Protein 5M0W (pdb70)

Secondary structure (DSSP, 8-state):
-PPPEE--EE-TTS-EE--EESSPTTS-TT--EEEEETTEEEEES-GGGB--GGG-SSSS--

GO terms:
  GO:0090090 negative regulation of canonical Wnt signaling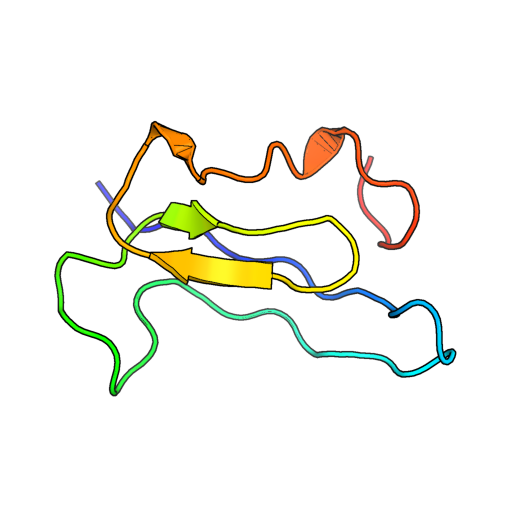 pathway (P, IDA)

Sequence (62 aa):
QPGEYCHGWVDAQGNYHHEEEGFQCPEDFDTQQDATICCGSCALLRYCCAAADARLEEQGGCTNDRGEE

Nearest PDB structures (foldseek):
  5m0w-assembly1_A  TM=1.016E+00  e=1.003E-13  Mus musculus
  3nje-assembly1_A  TM=2.775E-01  e=3.056E+00  Pseudomonas aeruginosa

Foldseek 3Di:
DFADKADWFAAPVGDIDHIGAPPDPPDPPQQRAFFDERRDTHGHNDPVRHDPNQPRDGHDHD

Solvent-accessible surface area: 4573 Å² total

B-factor: mean 22.8, std 12.03, range [11.0, 79.69]

Organism: Mus musculus (NCBI:txid10090)

InterPro domains:
  IPR026910 Shisa [PTHR31395] (26-224)
  IPR053891 Shisa, N-terminal domain [PF13908] (25-80)

Radius of gyration: 11.06 Å; Cα contacts (8 Å, |Δi|>4): 135; chains: 1; bounding box: 30×22×19 Å

Structure (mmCIF, N/CA/C/O backbone):
data_5M0W
#
_entry.id   5M0W
#
_cell.length_a   59.765
_cell.length_b   59.765
_cell.length_c   48.591
_cell.angle_alpha   90.00
_cell.angle_beta   90.00
_cell.angle_gamma   90.00
#
_symmetry.space_group_name_H-M   'P 43 21 2'
#
loop_
_entity.id
_entity.type
_entity.pdbx_description
1 polymer 'Protein shisa-3 homolog'
2 non-polymer 'SULFATE ION'
3 non-polymer GLYCEROL
4 non-polymer 1,2-ETHANEDIOL
5 non-polymer '2-(N-MORPHOLINO)-ETHANESULFONIC ACID'
6 non-polymer DI(HYDROXYETHYL)ETHER
7 water water
#
loop_
_atom_site.group_PDB
_atom_site.id
_atom_site.type_symbol
_atom_site.label_atom_id
_atom_site.label_alt_id
_atom_site.label_comp_id
_atom_site.label_asym_id
_atom_site.label_entity_id
_atom_site.label_seq_id
_atom_site.pdbx_PDB_ins_code
_atom_site.Cartn_x
_atom_site.Cartn_y
_atom_site.Cartn_z
_atom_site.occupancy
_atom_site.B_iso_or_equiv
_atom_site.auth_seq_id
_atom_site.auth_comp_id
_atom_site.auth_asym_id
_atom_site.auth_atom_id
_atom_site.pdbx_PDB_model_num
ATOM 9 N N . GLN A 1 2 ? 10.093 17.106 23.638 1.00 18.89 23 GLN A N 1
ATOM 10 C CA . GLN A 1 2 ? 11.373 17.772 23.608 1.00 16.66 23 GLN A CA 1
ATOM 11 C C . GLN A 1 2 ? 11.984 17.637 22.190 1.00 15.33 23 GLN A C 1
ATOM 12 O O . GLN A 1 2 ? 11.919 16.559 21.592 1.00 18.28 23 GLN A O 1
ATOM 18 N N . PRO A 1 3 ? 12.600 18.702 21.684 1.00 14.18 24 PRO A N 1
ATOM 19 C CA . PRO A 1 3 ? 13.271 18.608 20.405 1.00 15.33 24 PRO A CA 1
ATOM 20 C C . PRO A 1 3 ? 14.517 17.757 20.457 1.00 14.02 24 PRO A C 1
ATOM 21 O O . PRO A 1 3 ? 15.132 17.570 21.523 1.00 14.16 24 PRO A O 1
ATOM 25 N N . GLY A 1 4 ? 14.883 17.210 19.299 1.00 13.82 25 GLY A N 1
ATOM 26 C CA . GLY A 1 4 ? 16.103 16.475 19.225 1.00 13.17 25 GLY A CA 1
ATOM 27 C C . GLY A 1 4 ? 17.337 17.332 19.438 1.00 12.96 25 GLY A C 1
ATOM 28 O O . GLY A 1 4 ? 17.296 18.581 19.342 1.00 13.47 25 GLY A O 1
ATOM 29 N N . GLU A 1 5 ? 18.450 16.659 19.691 1.00 12.77 26 GLU A N 1
ATOM 30 C CA . GLU A 1 5 ? 19.740 17.325 19.757 1.00 12.45 26 GLU A CA 1
ATOM 31 C C . GLU A 1 5 ? 20.209 17.780 18.390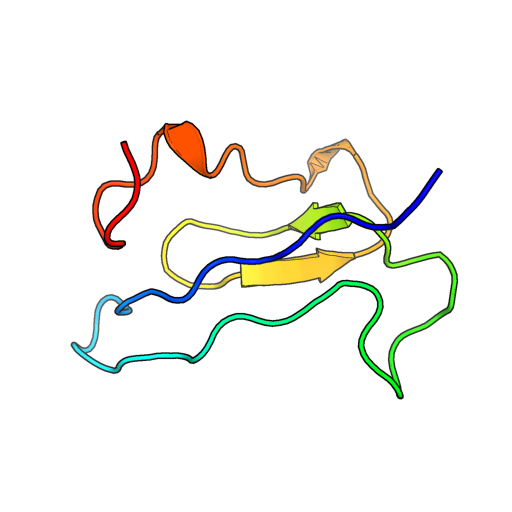 1.00 12.80 26 GLU A C 1
ATOM 32 O O . GLU A 1 5 ? 19.733 17.317 17.362 1.00 14.14 26 GLU A O 1
ATOM 38 N N . TYR A 1 6 ? 21.190 18.671 18.409 1.00 12.32 27 TYR A N 1
ATOM 39 C CA . TYR A 1 6 ? 21.844 19.187 17.200 1.00 12.41 27 TYR A CA 1
ATOM 40 C C . TYR A 1 6 ? 23.280 18.729 17.234 1.00 12.21 27 TYR A C 1
ATOM 41 O O . TYR A 1 6 ? 23.963 18.951 18.224 1.00 13.64 27 TYR A O 1
ATOM 50 N N . CYS A 1 7 ? 23.731 18.109 16.153 1.00 11.48 28 CYS A N 1
ATOM 51 C CA . CYS A 1 7 ? 25.157 17.827 15.968 1.00 11.70 28 CYS A CA 1
ATOM 52 C C . CYS A 1 7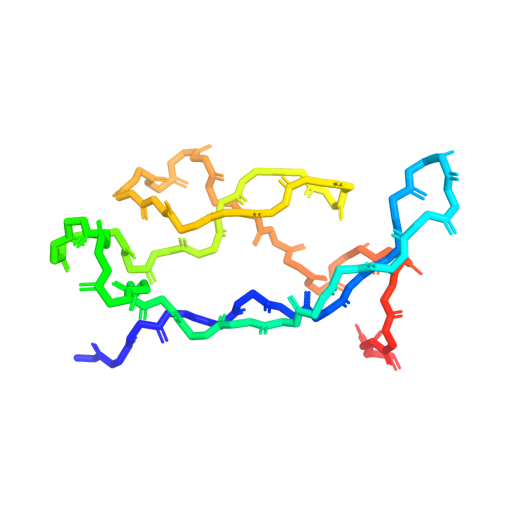 ? 25.813 19.043 15.337 1.00 12.21 28 CYS A C 1
ATOM 53 O O . CYS A 1 7 ? 25.501 19.399 14.206 1.00 13.06 28 CYS A O 1
ATOM 56 N N . HIS A 1 8 ? 26.680 19.703 16.091 1.00 11.91 29 HIS A N 1
ATOM 57 C CA . HIS A 1 8 ? 27.360 20.889 15.573 1.00 12.34 29 HIS A CA 1
ATOM 58 C C . HIS A 1 8 ? 28.403 20.521 14.548 1.00 12.44 29 HIS A C 1
ATOM 59 O O . HIS A 1 8 ? 28.966 19.443 14.572 1.00 13.53 29 HIS A O 1
ATOM 66 N N . GLY A 1 9 ? 28.658 21.442 13.618 1.00 12.76 30 GLY A N 1
ATOM 67 C CA . GLY A 1 9 ? 29.649 21.230 12.588 1.00 12.80 30 GLY A CA 1
ATOM 68 C C . GLY A 1 9 ? 31.039 21.034 13.163 1.00 12.07 30 GLY A C 1
ATOM 69 O O . GLY A 1 9 ? 31.356 21.556 14.238 1.00 13.77 30 GLY A O 1
ATOM 70 N N . TRP A 1 10 ? 31.852 20.262 12.459 1.00 11.52 31 TRP A N 1
ATOM 71 C CA . TRP A 1 10 ? 33.156 19.899 12.989 1.00 11.91 31 TRP A CA 1
ATOM 72 C C . TRP A 1 10 ? 34.130 19.599 11.871 1.00 11.00 31 TRP A C 1
ATOM 73 O O . TRP A 1 10 ? 33.713 19.422 10.739 1.00 13.45 31 TRP A O 1
ATOM 84 N N . VAL A 1 11 ? 35.410 19.532 12.224 1.00 11.14 32 VAL A N 1
ATOM 85 C CA . VAL A 1 11 ? 36.427 19.079 11.285 1.00 11.66 32 VAL A CA 1
ATOM 86 C C . VAL A 1 11 ? 36.970 17.760 11.781 1.00 12.32 32 VAL A C 1
ATOM 87 O O . VAL A 1 11 ? 37.338 17.611 12.960 1.00 12.66 32 VAL A O 1
ATOM 91 N N . ASP A 1 12 ? 37.020 16.791 10.864 1.00 12.69 33 ASP A N 1
ATOM 92 C CA . ASP A 1 12 ? 37.474 15.445 11.216 1.00 13.70 33 ASP A CA 1
ATOM 93 C C . ASP A 1 12 ? 39.005 15.301 11.215 1.00 14.64 33 ASP A C 1
ATOM 94 O O . ASP A 1 12 ? 39.711 16.277 10.962 1.00 14.48 33 ASP A O 1
ATOM 99 N N . ALA A 1 13 ? 39.506 14.097 11.528 1.00 15.91 34 ALA A N 1
ATOM 100 C CA . ALA A 1 13 ? 40.928 13.916 11.688 1.00 17.69 34 ALA A CA 1
ATOM 101 C C . ALA A 1 13 ? 41.683 13.947 10.357 1.00 17.42 34 ALA A C 1
ATOM 102 O O . ALA A 1 13 ? 42.924 14.058 10.365 1.00 20.59 34 ALA A O 1
ATOM 104 N N . GLN A 1 14 ? 40.948 13.846 9.249 1.00 15.66 35 GLN A N 1
ATOM 105 C CA . GLN A 1 14 ? 41.509 14.006 7.923 1.00 15.46 35 GLN A CA 1
ATOM 106 C C . GLN A 1 14 ? 41.329 15.424 7.413 1.00 16.29 35 GLN A C 1
ATOM 107 O O . GLN A 1 14 ? 41.586 15.713 6.233 1.00 17.56 35 GLN A O 1
ATOM 113 N N . GLY A 1 15 ? 41.001 16.354 8.315 1.00 14.36 36 GLY A N 1
ATOM 114 C CA . GLY A 1 15 ? 40.916 17.757 7.937 1.00 14.41 36 GLY A CA 1
ATOM 115 C C . GLY A 1 15 ? 39.712 18.208 7.165 1.00 13.22 36 GLY A C 1
ATOM 116 O O . GLY A 1 15 ? 39.707 19.316 6.611 1.00 14.64 36 GLY A O 1
ATOM 117 N N . ASN A 1 16 ? 38.668 17.375 7.155 1.00 13.27 37 ASN A N 1
ATOM 118 C CA . ASN A 1 16 ? 37.466 17.686 6.394 1.00 13.58 37 ASN A CA 1
ATOM 119 C C . ASN A 1 16 ? 36.348 18.223 7.288 1.00 13.47 37 ASN A C 1
ATOM 120 O O . ASN A 1 16 ? 36.009 17.604 8.286 1.00 13.90 37 ASN A O 1
ATOM 125 N N . TYR A 1 17 ? 35.791 19.353 6.904 1.00 14.05 38 TYR A N 1
ATOM 126 C CA . TYR A 1 17 ? 34.634 19.897 7.555 1.00 13.57 38 TYR A CA 1
ATOM 127 C C . TYR A 1 17 ? 33.368 19.118 7.232 1.00 14.59 38 TYR A C 1
ATOM 128 O O . TYR A 1 17 ? 33.137 18.743 6.075 1.00 16.72 38 TYR A O 1
ATOM 137 N N . HIS A 1 18 ? 32.547 18.935 8.263 1.00 13.60 39 HIS A N 1
ATOM 138 C CA A HIS A 1 18 ? 31.200 18.392 8.162 0.65 13.55 39 HIS A CA 1
ATOM 139 C CA B HIS A 1 18 ? 31.200 18.431 8.129 0.35 14.42 39 HIS A CA 1
ATOM 140 C C . HIS A 1 18 ? 30.221 19.417 8.711 1.00 14.17 39 HIS A C 1
ATOM 141 O O . HIS A 1 18 ? 30.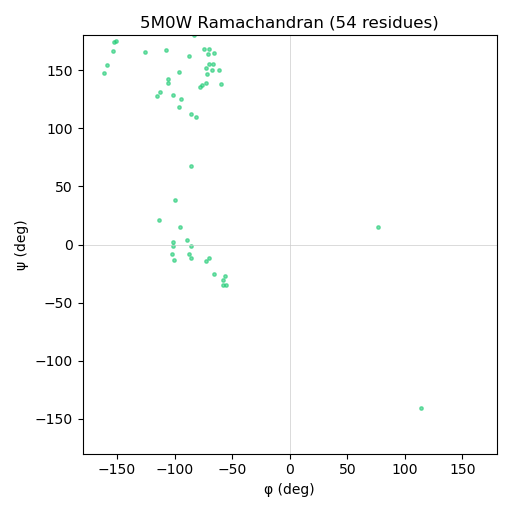371 19.854 9.832 1.00 13.87 39 HIS A O 1
ATOM 154 N N . GLU A 1 19 ? 29.205 19.760 7.928 1.00 15.54 40 GLU A N 1
ATOM 155 C CA A GLU A 1 19 ? 28.183 20.677 8.384 0.35 15.94 40 GLU A CA 1
ATOM 156 C CA B GLU A 1 19 ? 28.173 20.671 8.374 0.30 15.61 40 GLU A CA 1
ATOM 157 C CA C GLU A 1 19 ? 28.176 20.668 8.384 0.35 15.84 40 GLU A CA 1
ATOM 158 C C . GLU A 1 19 ? 27.373 20.030 9.516 1.00 14.35 40 GLU A C 1
ATOM 159 O O . GLU A 1 19 ? 27.188 18.839 9.559 1.00 16.38 40 GLU A O 1
ATOM 175 N N . GLY A 1 20 ? 26.874 20.866 10.415 1.00 14.42 41 GLY A N 1
ATOM 176 C CA . GLY A 1 20 ? 26.026 20.432 11.489 1.00 13.85 41 GLY A CA 1
ATOM 177 C C . GLY A 1 20 ? 24.631 20.102 10.989 1.00 14.01 41 GLY A C 1
ATOM 178 O O . GLY A 1 20 ? 24.256 20.415 9.848 1.00 16.27 41 GLY A O 1
ATOM 179 N N . PHE A 1 21 ? 23.873 19.461 11.862 1.00 12.71 42 PHE A N 1
ATOM 180 C CA . PHE A 1 21 ? 22.521 19.020 11.495 1.00 13.58 42 PHE A CA 1
ATOM 181 C C . PHE A 1 21 ? 21.698 18.747 12.737 1.00 13.25 42 PHE A C 1
ATOM 182 O O . PHE A 1 21 ? 22.189 18.300 13.770 1.00 13.42 42 PHE A O 1
ATOM 190 N N . GLN A 1 22 ? 20.405 19.017 12.583 1.00 13.99 43 GLN A N 1
ATOM 191 C CA . GLN A 1 22 ? 19.418 18.710 13.571 1.00 14.50 43 GLN A CA 1
ATOM 192 C C . GLN A 1 22 ? 19.046 17.230 13.546 1.00 14.10 43 GLN A C 1
ATOM 193 O O . GLN A 1 22 ? 18.809 16.671 12.461 1.00 15.67 43 GLN A O 1
ATOM 199 N N . CYS A 1 23 ? 18.948 16.620 14.719 1.00 12.55 44 CYS A N 1
ATOM 200 C CA . CYS A 1 23 ? 18.500 15.233 14.846 1.00 13.20 44 CYS A CA 1
ATOM 201 C C . CYS A 1 23 ? 17.017 15.156 15.163 1.00 13.85 44 CYS A C 1
ATOM 202 O O . CYS A 1 23 ? 16.500 16.012 15.883 1.00 14.50 44 CYS A O 1
ATOM 205 N N . PRO A 1 24 ? 16.340 14.108 14.700 1.00 14.25 45 PRO A N 1
ATOM 206 C CA . PRO A 1 24 ? 16.782 13.174 13.657 1.00 13.83 45 PRO A CA 1
ATOM 207 C C . PRO A 1 24 ? 16.859 13.893 12.320 1.00 14.93 45 PRO A C 1
ATOM 208 O O . PRO A 1 24 ? 16.114 14.831 12.049 1.00 16.10 45 PRO A O 1
ATOM 212 N N . GLU A 1 25 ? 17.781 13.424 11.464 1.00 13.99 46 GLU A N 1
ATOM 213 C CA . GLU A 1 25 ? 17.775 13.919 10.106 1.00 14.48 46 GLU A CA 1
ATOM 214 C C . GLU A 1 25 ? 16.549 13.378 9.362 1.00 16.01 46 GLU A C 1
ATOM 215 O O . GLU A 1 25 ? 15.854 12.475 9.857 1.00 16.13 46 GLU A O 1
ATOM 221 N N . ASP A 1 26 ? 16.284 13.935 8.190 1.00 15.86 47 ASP A N 1
ATOM 222 C CA . ASP A 1 26 ? 15.018 13.620 7.498 1.00 16.02 47 ASP A CA 1
ATOM 223 C C . ASP A 1 26 ? 14.769 12.139 7.186 1.00 18.36 47 ASP A C 1
ATOM 224 O O . ASP A 1 26 ? 13.614 11.679 7.136 1.00 20.89 47 ASP A O 1
ATOM 229 N N . PHE A 1 27 ? 15.837 11.402 6.973 1.00 16.35 48 PHE A N 1
ATOM 230 C CA . PHE A 1 27 ? 15.781 9.971 6.675 1.00 16.69 48 PHE A CA 1
ATOM 231 C C . PHE A 1 27 ? 16.395 9.110 7.772 1.00 16.73 48 PHE A C 1
ATOM 232 O O . PHE A 1 27 ? 16.713 7.937 7.560 1.00 19.13 48 PHE A O 1
ATOM 240 N N . ASP A 1 28 ? 16.478 9.668 8.974 1.00 16.16 49 ASP A N 1
ATOM 241 C CA . ASP A 1 28 ? 16.818 8.904 10.156 1.00 16.06 49 ASP A CA 1
ATOM 242 C C . ASP A 1 28 ? 15.513 8.323 10.723 1.00 14.88 49 ASP A C 1
ATOM 243 O O . ASP A 1 28 ? 14.429 8.791 10.426 1.00 16.50 49 ASP A O 1
ATOM 248 N N . THR A 1 29 ? 15.659 7.322 11.571 1.00 13.96 50 THR A N 1
ATOM 249 C CA . THR A 1 29 ? 14.500 6.886 12.346 1.00 15.57 50 THR A CA 1
ATOM 250 C C . THR A 1 29 ? 14.095 7.989 13.318 1.00 15.87 50 THR A C 1
ATOM 251 O O . THR A 1 29 ? 14.929 8.804 13.785 1.00 17.97 50 THR A O 1
ATOM 255 N N . GLN A 1 30 ? 12.828 7.981 13.701 1.00 17.98 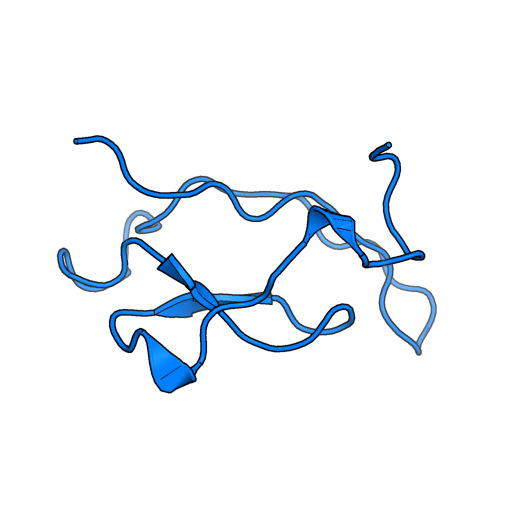51 GLN A N 1
ATOM 256 C CA A GLN A 1 30 ? 12.292 9.093 14.490 0.60 18.41 51 GLN A CA 1
ATOM 257 C CA B GLN A 1 30 ? 12.235 9.029 14.549 0.40 19.09 51 GLN A CA 1
ATOM 258 C C . GLN A 1 30 ? 12.845 9.093 15.942 1.00 18.04 51 GLN A C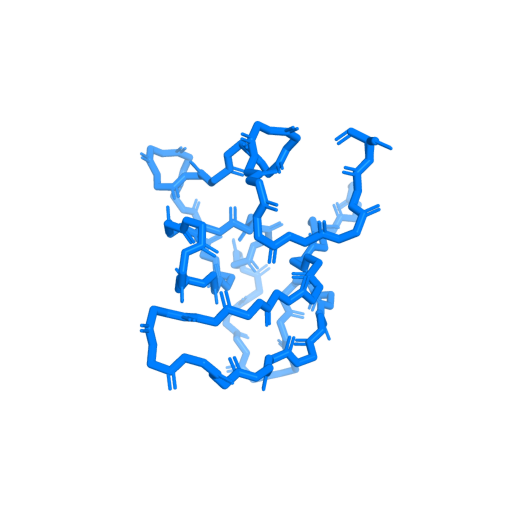 1
ATOM 259 O O . GLN A 1 30 ? 12.793 10.125 16.616 1.00 21.31 51 GLN A O 1
ATOM 270 N N . ASP A 1 31 ? 13.369 7.968 16.412 1.00 18.04 52 ASP A N 1
ATOM 271 C CA . ASP A 1 31 ? 13.981 7.884 17.719 1.00 19.85 52 ASP A CA 1
ATOM 272 C C . ASP A 1 31 ? 15.454 8.283 17.758 1.00 16.04 52 ASP A C 1
ATOM 273 O O . ASP A 1 31 ? 16.047 8.308 18.818 1.00 16.74 52 ASP A O 1
ATOM 278 N N . ALA A 1 32 ? 16.018 8.640 16.596 1.00 15.62 53 ALA A N 1
ATOM 279 C CA . ALA A 1 32 ? 17.438 9.016 16.532 1.00 15.63 53 ALA A CA 1
ATOM 280 C C . ALA A 1 32 ? 17.608 10.498 16.860 1.00 13.48 53 ALA A C 1
ATOM 281 O O . ALA A 1 32 ? 17.905 11.315 16.013 1.00 14.49 53 ALA A O 1
ATOM 283 N N . THR A 1 33 ? 17.331 10.825 18.120 1.00 13.36 54 THR A N 1
ATOM 284 C CA . THR A 1 33 ? 17.198 12.195 18.578 1.00 14.03 54 THR A CA 1
ATOM 285 C C . THR A 1 33 ? 18.438 12.727 19.319 1.00 13.92 54 THR A C 1
ATOM 286 O O . THR A 1 33 ? 18.441 13.888 19.764 1.00 14.93 54 THR A O 1
ATOM 290 N N . ILE A 1 34 ? 19.450 11.883 19.463 1.00 12.46 55 ILE A N 1
ATOM 291 C CA . ILE A 1 34 ? 20.675 12.165 20.192 1.00 11.93 55 ILE A CA 1
ATOM 292 C C . ILE A 1 34 ? 21.826 12.393 19.204 1.00 11.82 55 ILE A C 1
ATOM 293 O O . ILE A 1 34 ? 21.939 11.679 18.224 1.00 13.24 55 ILE A O 1
ATOM 298 N N . CYS A 1 35 ? 22.690 13.396 19.473 1.00 11.82 56 CYS A N 1
ATOM 299 C CA . CYS A 1 35 ? 23.932 13.510 18.707 1.00 12.30 56 CYS A CA 1
ATOM 300 C C . CYS A 1 35 ? 24.916 12.517 19.344 1.00 12.67 56 CYS A C 1
ATOM 301 O O . CYS A 1 35 ? 25.361 12.711 20.477 1.00 13.23 56 CYS A O 1
ATOM 304 N N . CYS A 1 36 ? 25.194 11.448 18.594 1.00 12.38 57 CYS A N 1
ATOM 305 C CA . CYS A 1 36 ? 26.032 10.353 19.023 1.00 13.47 57 CYS A CA 1
ATOM 306 C C . CYS A 1 36 ? 27.393 10.346 18.324 1.00 13.08 57 CYS A C 1
ATOM 307 O O . CYS A 1 36 ? 27.619 11.060 17.361 1.00 13.35 57 CYS A O 1
ATOM 310 N N . GLY A 1 37 ? 28.295 9.522 18.863 1.00 13.71 58 GLY A N 1
ATOM 311 C CA . GLY A 1 37 ? 29.543 9.233 18.198 1.00 13.96 58 GLY A CA 1
ATOM 312 C C . GLY A 1 37 ? 30.764 9.763 18.933 1.00 14.47 58 GLY A C 1
ATOM 313 O O . GLY A 1 37 ? 30.849 9.721 20.156 1.00 17.29 58 GLY A O 1
ATOM 314 N N . SER A 1 38 ? 31.689 10.266 18.129 1.00 13.54 59 SER A N 1
ATOM 315 C CA . SER A 1 38 ? 32.919 10.805 18.608 1.00 12.91 59 SER A CA 1
ATOM 316 C C . SER A 1 38 ? 33.072 12.223 18.080 1.00 11.87 59 SER A C 1
ATOM 317 O O . SER A 1 38 ? 32.388 12.617 17.155 1.00 12.38 59 SER A O 1
ATOM 320 N N . CYS A 1 39 ? 34.003 12.976 18.643 1.00 12.48 60 CYS A N 1
ATOM 321 C CA . CYS A 1 39 ? 34.168 14.362 18.179 1.00 11.98 60 CYS A CA 1
ATOM 322 C C . CYS A 1 39 ? 34.414 14.430 16.679 1.00 11.45 60 CYS A C 1
ATOM 323 O O . CYS A 1 39 ? 33.962 15.372 16.036 1.00 12.08 60 CYS A O 1
ATOM 326 N N . ALA A 1 40 ? 35.129 13.436 16.133 1.00 12.57 61 ALA A N 1
ATOM 327 C CA . ALA A 1 40 ? 35.453 13.375 14.712 1.00 12.88 61 ALA A CA 1
ATOM 328 C C . ALA A 1 40 ? 34.394 12.732 13.801 1.00 12.54 61 ALA A C 1
ATOM 329 O O . ALA A 1 40 ? 34.527 12.832 12.599 1.00 14.56 61 ALA A O 1
ATOM 331 N N . LEU A 1 41 ? 33.396 12.087 14.394 1.00 13.02 62 LEU A N 1
ATOM 332 C CA A LEU A 1 41 ? 32.361 11.427 13.630 0.50 13.71 62 LEU A CA 1
ATOM 333 C CA B LEU A 1 41 ? 32.362 11.422 13.631 0.50 13.76 62 LEU A CA 1
ATOM 334 C C . LEU A 1 41 ? 31.062 11.445 14.421 1.00 13.05 62 LEU A C 1
ATOM 335 O O . LEU A 1 41 ? 30.837 10.597 15.300 1.00 14.68 62 LEU A O 1
ATOM 344 N N . ARG A 1 42 ? 30.236 12.450 14.117 1.00 12.70 63 ARG A N 1
ATOM 345 C CA . ARG A 1 42 ? 28.992 12.684 14.850 1.00 12.64 63 ARG A CA 1
ATOM 346 C C . ARG A 1 42 ? 27.827 12.249 13.977 1.00 13.44 63 ARG A C 1
ATOM 347 O O . ARG A 1 42 ? 27.862 12.426 12.760 1.00 14.78 63 ARG A O 1
ATOM 355 N N . TYR A 1 43 ? 26.802 11.657 14.583 1.00 12.75 64 TYR A N 1
ATOM 356 C CA . TYR A 1 43 ? 25.663 11.171 13.828 1.00 12.78 64 TYR A CA 1
ATOM 357 C C . TYR A 1 43 ? 24.480 11.042 14.792 1.00 12.19 64 TYR A C 1
ATOM 358 O O . TYR A 1 43 ? 24.656 10.842 15.979 1.00 13.51 64 TYR A O 1
ATOM 367 N N . CYS A 1 44 ? 23.265 11.134 14.260 1.00 12.96 65 CYS A N 1
ATOM 368 C CA . CYS A 1 44 ? 22.083 10.983 15.119 1.00 13.36 65 CYS A CA 1
ATOM 369 C C . CYS A 1 44 ? 21.863 9.532 15.449 1.00 14.78 65 CYS A C 1
ATOM 370 O O . CYS A 1 44 ? 21.925 8.655 14.570 1.00 16.29 65 CYS A O 1
ATOM 373 N N . CYS A 1 45 ? 21.541 9.277 16.706 1.00 13.91 66 CYS A N 1
ATOM 374 C CA . CYS A 1 45 ? 21.201 7.921 17.134 1.00 15.51 66 CYS A CA 1
ATOM 375 C C . CYS A 1 45 ? 20.262 7.906 18.326 1.00 15.46 66 CYS A C 1
ATOM 376 O O . CYS A 1 45 ? 19.940 8.967 18.881 1.00 15.26 66 CYS A O 1
ATOM 379 N N . ALA A 1 46 ? 19.798 6.700 18.703 1.00 18.20 67 ALA A N 1
ATOM 380 C CA . ALA A 1 46 ? 18.781 6.570 19.738 1.00 18.21 67 ALA A CA 1
ATOM 381 C C . ALA A 1 46 ? 19.305 6.132 21.119 1.00 19.27 67 ALA A C 1
ATOM 382 O O . ALA A 1 46 ? 18.572 6.120 22.107 1.00 23.54 67 ALA A O 1
ATOM 384 N N . ALA A 1 47 ? 20.569 5.764 21.182 1.00 19.18 68 ALA A N 1
ATOM 385 C CA . ALA A 1 47 ? 21.192 5.159 22.336 1.00 20.68 68 ALA A CA 1
ATOM 386 C C . ALA A 1 47 ? 21.933 6.156 23.211 1.00 20.38 68 ALA A C 1
ATOM 387 O O . ALA A 1 47 ? 22.934 6.732 22.809 1.00 21.54 68 ALA A O 1
ATOM 389 N N . ALA A 1 48 ? 21.480 6.280 24.448 1.00 20.82 69 ALA A N 1
ATOM 390 C CA . ALA A 1 48 ? 22.095 7.164 25.403 1.00 21.92 69 ALA A CA 1
ATOM 391 C C . ALA A 1 48 ? 23.575 6.835 25.639 1.00 22.82 69 ALA A C 1
ATOM 392 O O . ALA A 1 48 ? 24.389 7.753 25.836 1.00 22.70 69 ALA A O 1
ATOM 394 N N . ASP A 1 49 ? 23.944 5.556 25.602 1.00 24.17 70 ASP A N 1
ATOM 395 C CA . ASP A 1 49 ? 25.344 5.209 25.833 1.00 24.03 70 ASP A CA 1
ATOM 396 C C . ASP A 1 49 ? 26.294 5.619 24.733 1.00 24.48 70 ASP A C 1
ATOM 397 O O . ASP A 1 49 ? 27.511 5.590 24.939 1.00 26.47 70 ASP A O 1
ATOM 402 N N . ALA A 1 50 ? 25.736 6.020 23.581 1.00 20.14 71 ALA A N 1
ATOM 403 C CA . ALA A 1 50 ? 26.544 6.483 22.456 1.00 19.71 71 ALA A CA 1
ATOM 404 C C . ALA A 1 50 ? 26.564 8.007 22.335 1.00 17.48 71 ALA A C 1
ATOM 405 O O . ALA A 1 50 ? 27.130 8.536 21.397 1.00 17.28 71 ALA A O 1
ATOM 407 N N . ARG A 1 51 ? 25.903 8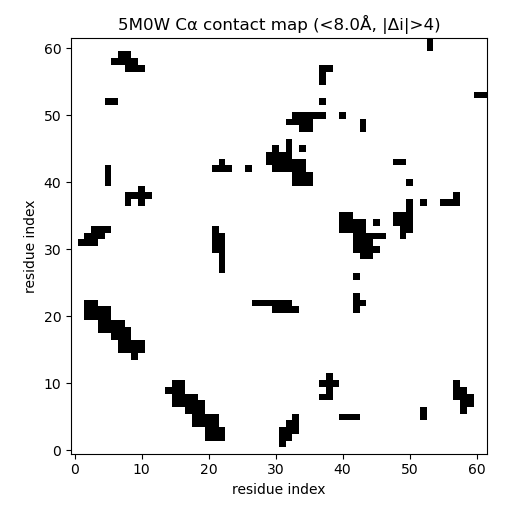.700 23.259 1.00 16.05 72 ARG A N 1
ATOM 408 C CA . ARG A 1 51 ? 25.819 10.162 23.179 1.00 14.91 72 ARG A CA 1
ATOM 409 C C . ARG A 1 51 ? 27.175 10.789 23.204 1.00 15.07 72 ARG A C 1
ATOM 410 O O . ARG A 1 51 ? 28.051 10.388 23.974 1.00 17.08 72 ARG A O 1
ATOM 418 N N . LEU A 1 52 ? 27.343 11.793 22.346 1.00 13.53 73 LEU A N 1
ATOM 419 C CA . LEU A 1 52 ? 28.531 12.627 22.340 1.00 13.81 73 LEU A CA 1
ATOM 420 C C . LEU A 1 52 ? 28.307 13.880 23.176 1.00 13.67 73 LEU A C 1
ATOM 421 O O . LEU A 1 52 ? 27.385 14.627 22.912 1.00 14.22 73 LEU A O 1
ATOM 426 N N . GLU A 1 53 ? 29.189 14.110 24.148 1.00 15.26 74 GLU A N 1
ATOM 427 C CA A GLU A 1 53 ? 29.167 15.324 24.963 0.70 14.72 74 GLU A CA 1
ATOM 428 C CA B GLU A 1 53 ? 29.175 15.314 24.958 0.30 15.70 74 GLU A CA 1
ATOM 429 C C . GLU A 1 53 ? 29.964 16.369 24.194 1.00 14.78 74 GLU A C 1
ATOM 430 O O . GLU 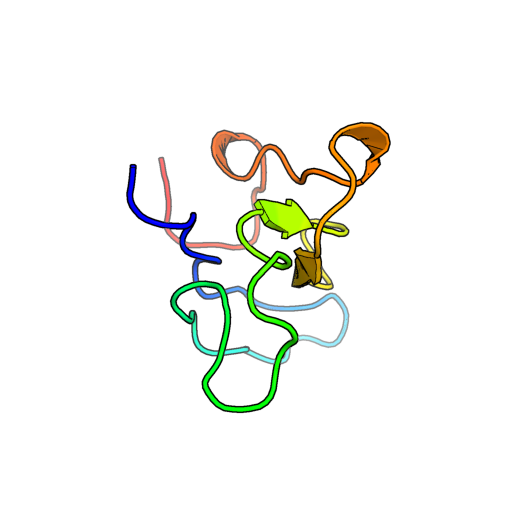A 1 53 ? 31.169 16.559 24.399 1.00 15.71 74 GLU A O 1
ATOM 441 N N . GLN A 1 54 ? 29.262 17.052 23.295 1.00 13.71 75 GLN A N 1
ATOM 442 C CA . GLN A 1 54 ? 29.918 17.909 22.328 1.00 13.13 75 GLN A CA 1
ATOM 443 C C . GLN A 1 54 ? 30.616 19.098 22.916 1.00 12.95 75 GLN A C 1
ATOM 444 O O . GLN A 1 54 ? 31.536 19.640 22.294 1.00 13.81 75 GLN A O 1
ATOM 450 N N . GLY A 1 55 ? 30.165 19.539 24.090 1.00 14.04 76 GLY A N 1
ATOM 451 C CA . GLY A 1 55 ? 30.812 20.655 24.742 1.00 13.87 76 GLY A CA 1
ATOM 452 C C . GLY A 1 55 ? 32.292 20.488 25.004 1.00 14.49 76 GLY A C 1
ATOM 453 O O . GLY A 1 55 ? 33.020 21.474 25.100 1.00 17.52 76 GLY A O 1
ATOM 454 N N . GLY A 1 56 ? 32.715 19.234 25.139 1.00 14.13 77 GLY A N 1
ATOM 455 C CA . GLY A 1 56 ? 34.110 18.951 25.359 1.00 14.71 77 GLY A CA 1
ATOM 456 C C . GLY A 1 56 ? 34.968 18.792 24.137 1.00 12.86 77 GLY A C 1
ATOM 457 O O . GLY A 1 56 ? 36.193 18.662 24.232 1.00 14.26 77 GLY A O 1
ATOM 458 N N . CYS A 1 57 ? 34.352 18.765 22.975 1.00 12.26 78 CYS A N 1
ATOM 459 C CA . CYS A 1 57 ? 35.136 18.574 21.744 1.00 13.12 78 CYS A CA 1
ATOM 460 C C . CYS A 1 57 ? 35.936 19.839 21.439 1.00 13.98 78 CYS A C 1
ATOM 461 O O . CYS A 1 57 ? 35.450 20.965 21.632 1.00 14.53 78 CYS A O 1
ATOM 464 N N . THR A 1 58 ? 37.112 19.639 20.855 1.00 12.43 79 THR A N 1
ATOM 465 C CA . THR A 1 58 ? 37.972 20.749 20.521 1.00 13.61 79 THR A CA 1
ATOM 466 C C . THR A 1 58 ? 37.896 21.136 19.046 1.00 12.25 79 THR A C 1
ATOM 467 O O . THR A 1 58 ? 38.356 22.236 18.663 1.00 13.58 79 THR A O 1
ATOM 471 N N . ASN A 1 59 ? 37.299 20.263 18.230 1.00 12.27 80 ASN A N 1
ATOM 472 C CA . ASN A 1 59 ? 37.370 20.372 16.783 1.00 12.40 80 ASN A CA 1
ATOM 473 C C . ASN A 1 59 ? 36.116 21.003 16.190 1.00 12.18 80 ASN A C 1
ATOM 474 O O . ASN A 1 59 ? 35.699 20.645 15.097 1.00 13.15 80 ASN A O 1
ATOM 479 N N . ASP A 1 60 ? 35.589 21.996 16.906 1.00 13.01 81 ASP A N 1
ATOM 480 C CA . ASP A 1 60 ? 34.418 22.718 16.494 1.00 13.96 81 ASP A CA 1
ATOM 481 C C . ASP A 1 60 ? 34.508 24.119 17.052 1.00 13.56 81 ASP A C 1
ATOM 482 O O . ASP A 1 60 ? 35.423 24.427 17.795 1.00 15.15 81 ASP A O 1
ATOM 487 N N . ARG A 1 61 ? 33.560 24.986 16.694 1.00 16.44 82 ARG A N 1
ATOM 488 C CA . ARG A 1 61 ? 33.697 26.371 17.098 1.00 17.43 82 ARG A CA 1
ATOM 489 C C . ARG A 1 61 ? 33.075 26.685 18.435 1.00 18.99 82 ARG A C 1
ATOM 490 O O . ARG A 1 61 ? 33.048 27.843 18.857 1.00 25.04 82 ARG A O 1
ATOM 498 N N . GLY A 1 62 ? 32.557 25.663 19.100 1.00 18.35 83 GLY A N 1
ATOM 499 C CA . GLY A 1 62 ? 31.823 25.842 20.316 1.00 24.29 83 GLY A CA 1
ATOM 500 C C . GLY A 1 62 ? 32.665 26.102 21.519 1.00 30.04 83 GLY A C 1
ATOM 501 O O . GLY A 1 62 ? 33.790 25.588 21.627 1.00 36.51 83 GLY A O 1
ATOM 502 N N A GLU A 1 63 ? 32.099 26.891 22.447 0.50 32.46 84 GLU A N 1
ATOM 503 N N B GLU A 1 63 ? 32.086 26.845 22.472 0.50 43.43 84 GLU A N 1
ATOM 504 C CA A GLU A 1 63 ? 32.608 27.009 23.815 0.50 40.59 84 GLU A CA 1
ATOM 505 C CA B GLU A 1 63 ? 32.759 27.224 23.722 0.50 49.08 84 GLU A CA 1
ATOM 506 C C A GLU A 1 63 ? 32.529 25.658 24.564 0.50 35.15 84 GLU A C 1
ATOM 507 C C B GLU A 1 63 ? 34.040 28.026 23.481 0.50 55.11 84 GLU A C 1
ATOM 508 O O A GLU A 1 63 ? 32.468 24.564 23.951 0.50 35.58 84 GLU A O 1
ATOM 509 O O B GLU A 1 63 ? 34.000 29.130 22.926 0.50 79.69 84 GLU A O 1
#